Protein AF-A0A3C0QIG9-F1 (afdb_monomer_lite)

pLDDT: mean 90.9, std 7.3, range [52.53, 97.94]

Sequence (102 aa):
MEDALEIGEVAVPIVEAKEQDITSPLNKLVRKATYYDLSVDELNRKKEKEGLKKFGELAKKHKLAMKLIDVHVMFDKSKMIFFFTAEKRVDFRGMVKELATY

Structure (mmCIF, N/CA/C/O backbone):
data_AF-A0A3C0QIG9-F1
#
_entry.id   AF-A0A3C0QIG9-F1
#
loop_
_atom_site.group_PDB
_atom_site.id
_atom_site.type_symbol
_atom_site.label_atom_id
_atom_site.label_alt_id
_atom_site.label_comp_id
_atom_site.label_asym_id
_atom_site.label_entity_id
_atom_site.label_seq_id
_atom_site.pdbx_PDB_ins_code
_atom_site.Cartn_x
_atom_site.Cartn_y
_atom_site.Cartn_z
_atom_site.occupancy
_atom_site.B_iso_or_equiv
_atom_site.auth_seq_id
_atom_site.auth_comp_id
_atom_site.auth_asym_id
_atom_site.auth_atom_id
_atom_site.pdbx_PDB_model_num
ATOM 1 N N . MET A 1 1 ? -4.070 11.102 -12.526 1.00 52.53 1 MET A N 1
ATOM 2 C CA . MET A 1 1 ? -3.045 10.794 -11.500 1.00 52.53 1 MET A CA 1
ATOM 3 C C . MET A 1 1 ? -1.754 10.572 -12.267 1.00 52.53 1 MET A C 1
ATOM 5 O O . MET A 1 1 ? -1.436 9.436 -12.560 1.00 52.53 1 MET A O 1
ATOM 9 N N . GLU A 1 2 ? -1.113 11.638 -12.742 1.00 55.81 2 GLU A N 1
ATOM 10 C CA . GLU A 1 2 ? -0.209 11.530 -13.904 1.00 55.81 2 GLU A CA 1
ATOM 11 C C . GLU A 1 2 ? 1.266 11.227 -13.591 1.00 55.81 2 GLU A C 1
ATOM 13 O O . GLU A 1 2 ? 2.001 10.962 -14.529 1.00 55.81 2 GLU A O 1
ATOM 18 N N . ASP A 1 3 ? 1.693 11.137 -12.322 1.00 68.12 3 ASP A N 1
ATOM 19 C CA . ASP A 1 3 ? 3.137 11.055 -12.003 1.00 68.12 3 ASP A CA 1
ATOM 20 C C . ASP A 1 3 ? 3.548 9.995 -10.961 1.00 68.12 3 ASP A C 1
ATOM 22 O O . ASP A 1 3 ? 4.650 10.071 -10.426 1.00 68.12 3 ASP A O 1
ATOM 26 N N . ALA A 1 4 ? 2.695 9.024 -10.619 1.00 76.94 4 ALA A N 1
ATOM 27 C CA . ALA A 1 4 ? 3.099 7.956 -9.695 1.00 76.94 4 ALA A CA 1
ATOM 28 C C . ALA A 1 4 ? 3.582 6.729 -10.472 1.00 76.94 4 ALA A C 1
ATOM 30 O O . ALA A 1 4 ? 2.885 6.243 -11.367 1.00 76.94 4 ALA A O 1
ATOM 31 N N . LEU A 1 5 ? 4.774 6.235 -10.132 1.00 90.25 5 LEU A N 1
ATOM 32 C CA . LEU A 1 5 ? 5.286 5.006 -10.727 1.00 90.25 5 LEU A CA 1
ATOM 33 C C . LEU A 1 5 ? 4.544 3.808 -10.130 1.00 90.25 5 LEU A C 1
ATOM 35 O O . LEU A 1 5 ? 4.308 3.755 -8.923 1.00 90.25 5 LEU A O 1
ATOM 39 N N . GLU A 1 6 ? 4.220 2.838 -10.979 1.00 91.94 6 GLU A N 1
ATOM 40 C CA . GLU A 1 6 ? 3.544 1.603 -10.593 1.00 91.94 6 GLU A CA 1
ATOM 41 C C . GLU A 1 6 ? 4.215 0.388 -11.224 1.00 91.94 6 GLU A C 1
ATOM 43 O O . GLU A 1 6 ? 4.883 0.483 -12.260 1.00 91.94 6 GLU A O 1
ATOM 48 N N . ILE A 1 7 ? 4.009 -0.764 -10.593 1.00 94.19 7 ILE A N 1
ATOM 49 C CA . ILE A 1 7 ? 4.410 -2.066 -11.113 1.00 94.19 7 ILE A CA 1
ATOM 50 C C . ILE A 1 7 ? 3.163 -2.893 -11.412 1.00 94.19 7 ILE A C 1
ATOM 52 O O . ILE A 1 7 ? 2.159 -2.817 -10.711 1.00 94.19 7 ILE A O 1
ATOM 56 N N . GLY A 1 8 ? 3.220 -3.676 -12.483 1.00 92.69 8 GLY A N 1
ATOM 57 C CA . GLY A 1 8 ? 2.112 -4.517 -12.905 1.00 92.69 8 GLY A CA 1
ATOM 58 C C . GLY A 1 8 ? 2.601 -5.815 -13.519 1.00 92.69 8 GLY A C 1
ATOM 59 O O . GLY A 1 8 ? 3.773 -5.960 -13.880 1.00 92.69 8 GLY A O 1
ATOM 60 N N . GLU A 1 9 ? 1.674 -6.751 -13.651 1.00 93.12 9 GLU A N 1
ATOM 61 C CA . GLU A 1 9 ? 1.889 -8.021 -14.327 1.00 93.12 9 GLU A CA 1
ATOM 62 C C . GLU A 1 9 ? 1.162 -8.057 -15.672 1.00 93.12 9 GLU A C 1
ATOM 64 O O . GLU A 1 9 ? 0.144 -7.395 -15.884 1.00 93.12 9 GLU A O 1
ATOM 69 N N . VAL A 1 10 ? 1.698 -8.840 -16.605 1.00 93.50 10 VAL A N 1
ATOM 70 C CA . VAL A 1 10 ? 1.039 -9.086 -17.887 1.00 93.50 10 VAL A CA 1
ATOM 71 C C . VAL A 1 10 ? -0.077 -10.100 -17.652 1.00 93.50 10 VAL A C 1
ATOM 73 O O . VAL A 1 10 ? 0.189 -11.289 -17.507 1.00 93.50 10 VAL A O 1
ATOM 76 N N . ALA A 1 11 ? -1.319 -9.618 -17.606 1.00 92.88 11 ALA A N 1
ATOM 77 C CA . ALA A 1 11 ? -2.488 -10.456 -17.340 1.00 92.88 11 ALA A CA 1
ATOM 78 C C . ALA A 1 11 ? -2.973 -11.246 -18.569 1.00 92.88 11 ALA A C 1
ATOM 80 O O . ALA A 1 11 ? -3.593 -12.297 -18.424 1.00 92.88 11 ALA A O 1
ATOM 81 N N . VAL A 1 12 ? -2.703 -10.750 -19.782 1.00 91.12 12 VAL A N 1
ATOM 82 C CA . VAL A 1 12 ? -3.135 -11.371 -21.044 1.00 91.12 12 VAL A CA 1
ATOM 83 C C . VAL A 1 12 ? -2.020 -11.332 -22.094 1.00 91.12 12 VAL A C 1
ATOM 85 O O . VAL A 1 12 ? -1.178 -10.431 -22.050 1.00 91.12 12 VAL A O 1
ATOM 88 N N . PRO A 1 13 ? -1.995 -12.280 -23.052 1.00 92.00 13 PRO A N 1
ATOM 89 C CA . PRO A 1 13 ? -1.121 -12.194 -24.218 1.00 92.00 13 PRO A CA 1
ATOM 90 C C . PRO A 1 13 ? -1.366 -10.917 -25.027 1.00 92.00 13 PRO A C 1
ATOM 92 O O . PRO A 1 13 ? -2.389 -10.252 -24.877 1.00 92.00 13 PRO A O 1
ATOM 95 N N . ILE A 1 14 ? -0.435 -10.599 -25.927 1.00 90.56 14 ILE A N 1
ATOM 96 C CA . ILE A 1 14 ? -0.602 -9.477 -26.853 1.00 90.56 14 ILE A CA 1
ATOM 97 C C . ILE A 1 14 ? -1.855 -9.724 -27.697 1.00 90.56 14 ILE A C 1
ATOM 99 O O . ILE A 1 14 ? -1.961 -10.745 -28.376 1.00 90.56 14 ILE A O 1
ATOM 103 N N . VAL A 1 15 ? -2.782 -8.772 -27.645 1.00 90.31 15 VAL A N 1
ATOM 104 C CA . VAL A 1 15 ? -4.005 -8.757 -28.443 1.00 90.31 15 VAL A CA 1
ATOM 105 C C . VAL A 1 15 ? -4.023 -7.509 -29.308 1.00 90.31 15 VAL A C 1
ATOM 107 O O . VAL A 1 15 ? -3.581 -6.438 -28.890 1.00 90.31 15 VAL A O 1
ATOM 110 N N . GLU A 1 16 ? -4.529 -7.654 -30.525 1.00 90.69 16 GLU A N 1
ATOM 111 C CA . GLU A 1 16 ? -4.804 -6.514 -31.387 1.00 90.69 16 GLU A CA 1
ATOM 112 C C . GLU A 1 16 ? -6.069 -5.811 -30.882 1.00 90.69 16 GLU A C 1
ATOM 114 O O . GLU A 1 16 ? -7.092 -6.455 -30.643 1.00 90.69 16 GLU A O 1
ATOM 119 N N . ALA A 1 17 ? -5.989 -4.498 -30.685 1.00 86.94 17 ALA A N 1
ATOM 120 C CA . ALA A 1 17 ? -7.091 -3.680 -30.194 1.00 86.94 17 ALA A CA 1
ATOM 121 C C . ALA A 1 17 ? -7.366 -2.550 -31.185 1.00 86.94 17 ALA A C 1
ATOM 123 O O . ALA A 1 17 ? -6.432 -1.926 -31.695 1.00 86.94 17 ALA A O 1
ATOM 124 N N . LYS A 1 18 ? -8.645 -2.272 -31.455 1.00 90.94 18 LYS A N 1
ATOM 125 C CA . LYS A 1 18 ? -9.022 -1.104 -32.253 1.00 90.94 18 LYS A CA 1
ATOM 126 C C . LYS A 1 18 ? -9.004 0.123 -31.356 1.00 90.94 18 LYS A C 1
ATOM 128 O O . LYS A 1 18 ? -9.421 0.059 -30.205 1.00 90.94 18 LYS A O 1
ATOM 133 N N . GLU A 1 19 ? -8.587 1.259 -31.899 1.00 85.56 19 GLU A N 1
ATOM 134 C CA . GLU A 1 19 ? -8.487 2.510 -31.139 1.00 85.56 19 GLU A CA 1
ATOM 135 C C . GLU A 1 19 ? -9.825 2.927 -30.504 1.00 85.56 19 GLU A C 1
ATOM 137 O O . GLU A 1 19 ? -9.859 3.369 -29.362 1.00 85.56 19 GLU A O 1
ATOM 142 N N . GLN A 1 20 ? -10.941 2.672 -31.194 1.00 89.81 20 GLN A N 1
ATOM 143 C CA . GLN A 1 20 ? -12.304 2.902 -30.692 1.00 89.81 20 GLN A CA 1
ATOM 144 C C . GLN A 1 20 ? -12.665 2.093 -29.431 1.00 89.81 20 GLN A C 1
ATOM 146 O O . GLN A 1 20 ? -13.581 2.478 -28.708 1.00 89.81 20 GLN A O 1
ATOM 151 N N . ASP A 1 21 ? -11.968 0.984 -29.171 1.00 87.62 21 ASP A N 1
ATOM 152 C CA . ASP A 1 21 ? -12.200 0.130 -28.003 1.00 87.62 21 ASP A CA 1
ATOM 153 C C . ASP A 1 21 ? -11.386 0.617 -26.781 1.00 87.62 21 ASP A C 1
ATOM 155 O O . ASP A 1 21 ? -11.581 0.139 -25.663 1.00 87.62 21 ASP A O 1
ATOM 159 N N . ILE A 1 22 ? -10.483 1.592 -26.966 1.00 86.25 22 ILE A N 1
ATOM 160 C CA . ILE A 1 22 ? -9.665 2.190 -25.905 1.00 86.25 22 ILE A CA 1
ATOM 161 C C . ILE A 1 22 ? -10.453 3.337 -25.262 1.00 86.25 22 ILE A C 1
ATOM 163 O O . ILE A 1 22 ? -10.398 4.489 -25.685 1.00 86.25 22 ILE A O 1
ATOM 167 N N . THR A 1 23 ? -11.206 3.024 -24.207 1.00 85.50 23 THR A N 1
ATOM 168 C CA . THR A 1 23 ? -12.104 3.988 -23.541 1.00 85.50 23 THR A CA 1
ATOM 169 C C . THR A 1 23 ? -11.407 4.931 -22.557 1.00 85.50 23 THR A C 1
ATOM 171 O O . THR A 1 23 ? -12.029 5.873 -22.070 1.00 85.50 23 THR A O 1
ATOM 174 N N . SER A 1 24 ? -10.139 4.672 -22.230 1.00 84.38 24 SER A N 1
ATOM 175 C CA . SER A 1 24 ? -9.363 5.423 -21.239 1.00 84.38 24 SER A CA 1
ATOM 176 C C . SER A 1 24 ? -7.923 5.620 -21.718 1.00 84.38 24 SER A C 1
ATOM 178 O O . SER A 1 24 ? -7.380 4.712 -22.352 1.00 84.38 24 SER A O 1
ATOM 180 N N . PRO A 1 25 ? -7.269 6.749 -21.380 1.00 84.81 25 PRO A N 1
ATOM 181 C CA . PRO A 1 25 ? -5.856 6.948 -21.678 1.00 84.81 25 PRO A CA 1
ATOM 182 C C . PRO A 1 25 ? -5.000 5.801 -21.138 1.00 84.81 25 PRO A C 1
ATOM 184 O O . PRO A 1 25 ? -5.158 5.377 -19.991 1.00 84.81 25 PRO A O 1
ATOM 187 N N . LEU A 1 26 ? -4.087 5.305 -21.972 1.00 85.31 26 LEU A N 1
ATOM 188 C CA . LEU A 1 26 ? -3.154 4.260 -21.576 1.00 85.31 26 LEU A CA 1
ATOM 189 C C . LEU A 1 26 ? -2.012 4.852 -20.752 1.00 85.31 26 LEU A C 1
ATOM 191 O O . LEU A 1 26 ? -1.432 5.880 -21.108 1.00 85.31 26 LEU A O 1
ATOM 195 N N . ASN A 1 27 ? -1.644 4.157 -19.679 1.00 85.88 27 ASN A N 1
ATOM 196 C CA . ASN A 1 27 ? -0.451 4.497 -18.916 1.00 85.88 27 ASN A CA 1
ATOM 197 C C . ASN A 1 27 ? 0.806 4.229 -19.750 1.00 85.88 27 ASN A C 1
ATOM 199 O O . ASN A 1 27 ? 0.898 3.238 -20.479 1.00 85.88 27 ASN A O 1
ATOM 203 N N . LYS A 1 28 ? 1.813 5.091 -19.602 1.00 89.38 28 LYS A N 1
ATOM 204 C CA . LYS A 1 28 ? 3.110 4.894 -20.247 1.00 89.38 28 LYS A CA 1
ATOM 205 C C . LYS A 1 28 ? 3.824 3.687 -19.635 1.00 89.38 28 LYS A C 1
ATOM 207 O O . LYS A 1 28 ? 4.125 3.676 -18.443 1.00 89.38 28 LYS A O 1
ATOM 212 N N . LEU A 1 29 ? 4.170 2.706 -20.466 1.00 91.44 29 LEU A N 1
ATOM 213 C CA . LEU A 1 29 ? 5.044 1.610 -20.057 1.00 91.44 29 LEU A CA 1
ATOM 214 C C . LEU A 1 29 ? 6.492 2.111 -19.971 1.00 91.44 29 LEU A C 1
ATOM 216 O O . LEU A 1 29 ? 7.032 2.630 -20.947 1.00 91.44 29 LEU A O 1
ATOM 220 N N . VAL A 1 30 ? 7.123 1.956 -18.806 1.00 93.12 30 VAL A N 1
ATOM 221 C CA . VAL A 1 30 ? 8.500 2.430 -18.585 1.00 93.12 30 VAL A CA 1
ATOM 222 C C . VAL A 1 30 ? 9.520 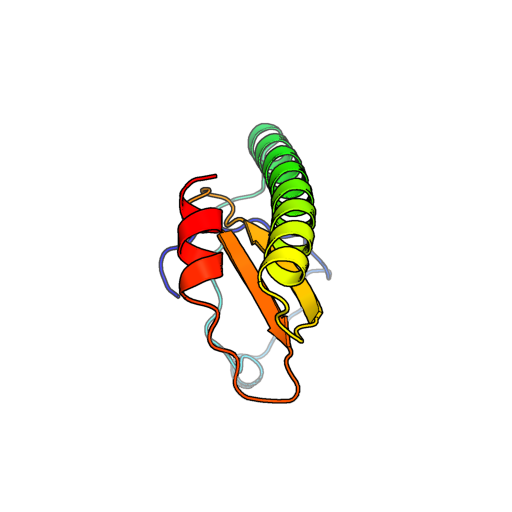1.398 -19.066 1.00 93.12 30 VAL A C 1
ATOM 224 O O . VAL A 1 30 ? 10.351 1.698 -19.918 1.00 93.12 30 VAL A O 1
ATOM 227 N N . ARG A 1 31 ? 9.474 0.181 -18.511 1.00 95.38 31 ARG A N 1
ATOM 228 C CA . ARG A 1 31 ? 10.341 -0.955 -18.865 1.00 95.38 31 ARG A CA 1
ATOM 229 C C . ARG A 1 31 ? 9.836 -2.236 -18.202 1.00 95.38 31 ARG A C 1
ATOM 231 O O . ARG A 1 31 ? 8.997 -2.185 -17.307 1.00 95.38 31 ARG A O 1
ATOM 238 N N . LYS A 1 32 ? 10.403 -3.383 -18.583 1.00 96.50 32 LYS A N 1
ATOM 239 C CA . LYS A 1 32 ? 10.215 -4.640 -17.844 1.00 96.50 32 LYS A CA 1
ATOM 240 C C . LYS A 1 32 ? 10.782 -4.508 -16.423 1.00 96.50 32 LYS A C 1
ATOM 242 O O . LYS A 1 32 ? 11.855 -3.924 -16.235 1.00 96.50 32 LYS A O 1
ATOM 247 N N . ALA A 1 33 ? 10.066 -5.063 -15.446 1.00 96.94 33 ALA A N 1
ATOM 248 C CA . ALA A 1 33 ? 10.535 -5.150 -14.069 1.00 96.94 33 ALA A CA 1
ATOM 249 C C . ALA A 1 33 ? 11.821 -5.992 -13.981 1.00 96.94 33 ALA A C 1
ATOM 251 O O . ALA A 1 33 ? 11.946 -7.050 -14.601 1.00 96.94 33 ALA A O 1
ATOM 252 N N . THR A 1 34 ? 12.782 -5.496 -13.213 1.00 97.94 34 THR A N 1
ATOM 253 C CA . THR A 1 34 ? 14.026 -6.175 -12.844 1.00 97.94 34 THR A CA 1
ATOM 254 C C . THR A 1 34 ? 13.851 -6.885 -11.504 1.00 97.94 34 THR A C 1
ATOM 256 O O . THR A 1 34 ? 12.899 -6.624 -10.772 1.00 97.94 34 THR A O 1
ATOM 259 N 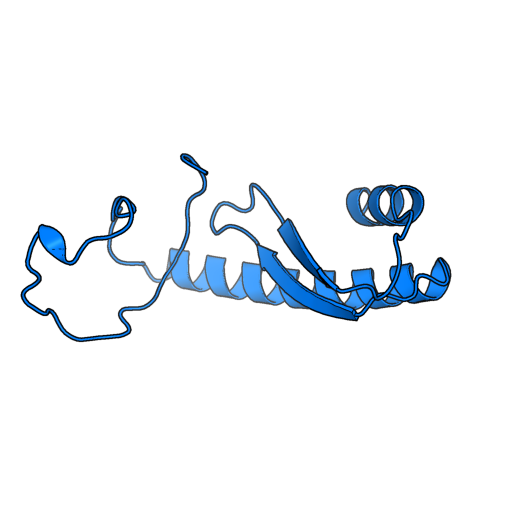N . TYR A 1 35 ? 14.811 -7.734 -11.129 1.00 97.94 35 TYR A N 1
ATOM 260 C CA . TYR A 1 35 ? 14.832 -8.350 -9.795 1.00 97.94 35 TYR A CA 1
ATOM 261 C C . TYR A 1 35 ? 14.826 -7.324 -8.657 1.00 97.94 35 TYR A C 1
ATOM 263 O O . TYR A 1 35 ? 14.215 -7.566 -7.619 1.00 97.94 35 TYR A O 1
ATOM 271 N N . TYR A 1 36 ? 15.459 -6.166 -8.865 1.00 96.94 36 TYR A N 1
ATOM 272 C CA . TYR A 1 36 ? 15.410 -5.078 -7.897 1.00 96.94 36 TYR A CA 1
ATOM 273 C C . TYR A 1 36 ? 13.979 -4.561 -7.720 1.00 96.94 36 TYR A C 1
ATOM 275 O O . TYR A 1 36 ? 13.499 -4.472 -6.594 1.00 96.94 36 TYR A O 1
ATOM 283 N N . ASP A 1 37 ? 13.261 -4.307 -8.815 1.00 96.88 37 ASP A N 1
ATOM 284 C CA . ASP A 1 37 ? 11.878 -3.819 -8.742 1.00 96.88 37 ASP A CA 1
ATOM 285 C C . ASP A 1 37 ? 10.952 -4.827 -8.059 1.00 96.88 37 ASP A C 1
ATOM 287 O O .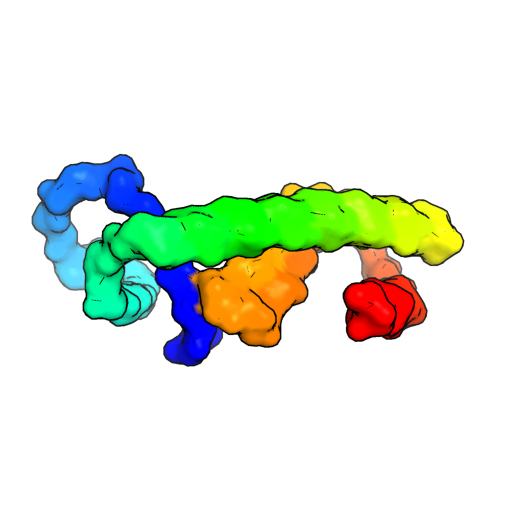 ASP A 1 37 ? 10.136 -4.446 -7.229 1.00 96.88 37 ASP A O 1
ATOM 291 N N . LEU A 1 38 ? 11.124 -6.122 -8.337 1.00 96.69 38 LEU A N 1
ATOM 292 C CA . LEU A 1 38 ? 10.352 -7.172 -7.668 1.00 96.69 38 LEU A CA 1
ATOM 293 C C . LEU A 1 38 ? 10.612 -7.199 -6.154 1.00 96.69 38 LEU A C 1
ATOM 295 O O . LEU A 1 38 ? 9.681 -7.368 -5.372 1.00 96.69 38 LEU A O 1
ATOM 299 N N . SER A 1 39 ? 11.859 -6.978 -5.724 1.00 97.38 39 SER A N 1
ATOM 300 C CA . SER A 1 39 ? 12.168 -6.868 -4.293 1.00 97.38 39 SER A CA 1
ATOM 301 C C . SER A 1 39 ? 11.576 -5.605 -3.654 1.00 97.38 39 SER A C 1
ATOM 303 O O . SER A 1 39 ? 11.144 -5.643 -2.502 1.00 97.38 39 SER A O 1
ATOM 305 N N . VAL A 1 40 ? 11.500 -4.494 -4.398 1.00 96.56 40 VAL A N 1
ATOM 306 C CA . VAL A 1 40 ? 10.806 -3.276 -3.954 1.00 96.56 40 VAL A CA 1
ATOM 307 C C . VAL A 1 40 ? 9.306 -3.535 -3.804 1.00 96.56 40 VAL A C 1
ATOM 309 O O . VAL A 1 40 ? 8.751 -3.175 -2.767 1.00 96.56 40 VAL A O 1
ATOM 312 N N . ASP A 1 41 ? 8.673 -4.203 -4.773 1.00 96.19 41 ASP A N 1
ATOM 313 C CA . ASP A 1 41 ? 7.256 -4.590 -4.709 1.00 96.19 41 ASP A CA 1
ATOM 314 C C . ASP A 1 41 ? 6.968 -5.476 -3.488 1.00 96.19 41 ASP A C 1
ATOM 316 O O . ASP A 1 41 ? 6.038 -5.220 -2.727 1.00 96.19 41 ASP A O 1
ATOM 320 N N . GLU A 1 42 ? 7.823 -6.465 -3.211 1.00 96.69 42 GLU A N 1
ATOM 321 C CA . GLU A 1 42 ? 7.667 -7.324 -2.033 1.00 96.69 42 GLU A CA 1
ATOM 322 C C . GLU A 1 42 ? 7.727 -6.524 -0.717 1.00 96.69 42 GLU A C 1
ATOM 324 O O . GLU A 1 42 ? 6.944 -6.764 0.210 1.00 96.69 42 GLU A O 1
ATOM 329 N N . LEU A 1 43 ? 8.641 -5.553 -0.623 1.00 96.75 43 LEU A N 1
ATOM 330 C CA . LEU A 1 43 ? 8.734 -4.659 0.534 1.00 96.75 43 LEU A CA 1
ATOM 331 C C . LEU A 1 43 ? 7.509 -3.745 0.652 1.00 96.75 43 LEU A C 1
ATOM 333 O O . LEU A 1 43 ? 7.029 -3.523 1.766 1.00 96.75 43 LEU A O 1
ATOM 337 N N . ASN A 1 44 ? 6.981 -3.249 -0.467 1.00 96.75 44 ASN A N 1
ATOM 338 C CA . ASN A 1 44 ? 5.759 -2.446 -0.487 1.00 96.75 44 ASN A CA 1
ATOM 339 C C . ASN A 1 44 ? 4.564 -3.266 0.009 1.00 96.75 44 ASN A C 1
ATOM 341 O O . ASN A 1 44 ? 3.893 -2.832 0.942 1.00 96.75 44 ASN A O 1
ATOM 345 N N . ARG A 1 45 ? 4.399 -4.507 -0.464 1.00 96.00 45 ARG A N 1
ATOM 346 C CA . ARG A 1 45 ? 3.359 -5.434 0.016 1.00 96.00 45 ARG A CA 1
ATOM 347 C C . ARG A 1 45 ? 3.470 -5.766 1.501 1.00 96.00 45 ARG A C 1
ATOM 349 O O . ARG A 1 45 ? 2.462 -5.968 2.181 1.00 96.00 45 ARG A O 1
ATOM 356 N N . LYS A 1 46 ? 4.689 -5.845 2.045 1.00 96.69 46 LYS A N 1
ATOM 357 C CA . LYS A 1 46 ? 4.891 -5.980 3.501 1.00 96.69 46 LYS A CA 1
ATOM 358 C C . LYS A 1 46 ? 4.397 -4.731 4.230 1.00 96.69 46 LYS A C 1
ATOM 360 O O . LYS A 1 46 ? 3.644 -4.856 5.194 1.00 96.69 46 LYS A O 1
ATOM 365 N N . LYS A 1 47 ? 4.742 -3.546 3.724 1.00 94.88 47 LYS A N 1
ATOM 366 C CA . LYS A 1 47 ? 4.298 -2.268 4.287 1.00 94.88 47 LYS A CA 1
ATOM 367 C C . LYS A 1 47 ? 2.779 -2.086 4.200 1.00 94.88 47 LYS A C 1
ATOM 369 O O . LYS A 1 47 ? 2.175 -1.606 5.151 1.00 94.88 47 LYS A O 1
ATOM 374 N N . GLU A 1 48 ? 2.137 -2.526 3.122 1.00 96.06 48 GLU A N 1
ATOM 375 C CA . GLU A 1 48 ? 0.672 -2.546 2.982 1.00 96.06 48 GLU A CA 1
ATOM 376 C C . GLU A 1 48 ? 0.005 -3.375 4.081 1.00 96.06 48 GLU A C 1
ATOM 378 O O . GLU A 1 48 ? -0.938 -2.909 4.721 1.00 96.06 48 GLU A O 1
ATOM 383 N N . LYS A 1 49 ? 0.538 -4.568 4.378 1.00 95.75 49 LYS A N 1
ATOM 384 C CA . LYS A 1 49 ? 0.042 -5.424 5.472 1.00 95.75 49 LYS A CA 1
ATOM 385 C C . LYS A 1 49 ? 0.198 -4.765 6.843 1.00 95.75 49 LYS A C 1
ATOM 387 O O . LYS A 1 49 ? -0.694 -4.880 7.687 1.00 95.75 49 LYS A O 1
ATOM 392 N N . GLU A 1 50 ? 1.309 -4.072 7.072 1.00 94.38 50 GLU A N 1
ATOM 393 C CA . GLU A 1 50 ? 1.525 -3.292 8.296 1.00 94.38 50 GLU A CA 1
ATOM 394 C C . GLU A 1 50 ? 0.529 -2.131 8.399 1.00 94.38 50 GLU A C 1
ATOM 396 O O . GLU A 1 50 ? -0.122 -1.963 9.434 1.00 94.38 50 GLU A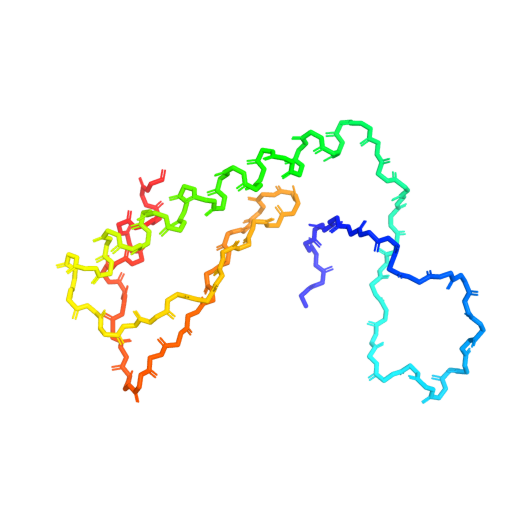 O 1
ATOM 401 N N . GLY A 1 51 ? 0.333 -1.393 7.302 1.00 93.62 51 GLY A N 1
ATOM 402 C CA . GLY A 1 51 ? -0.658 -0.325 7.196 1.00 93.62 51 GLY A CA 1
ATOM 403 C C . GLY A 1 51 ? -2.077 -0.824 7.459 1.00 93.62 51 GLY A C 1
ATOM 404 O O . GLY A 1 51 ? -2.816 -0.195 8.214 1.00 93.62 51 GLY A O 1
ATOM 405 N N . LEU A 1 52 ? -2.438 -1.992 6.923 1.00 93.56 52 LEU A N 1
ATOM 406 C CA . LEU A 1 52 ? -3.726 -2.645 7.158 1.00 93.56 52 LEU A CA 1
ATOM 407 C C . LEU A 1 52 ? -3.947 -2.922 8.647 1.00 93.56 52 LEU A C 1
ATOM 409 O O . LEU A 1 52 ? -4.994 -2.575 9.204 1.00 93.56 52 LEU A O 1
ATOM 413 N N . LYS A 1 53 ? -2.946 -3.508 9.315 1.00 93.69 53 LYS A N 1
ATOM 414 C CA . LYS A 1 53 ? -3.008 -3.779 10.756 1.00 93.69 53 LYS A CA 1
ATOM 415 C C . LYS A 1 53 ? -3.163 -2.479 11.547 1.00 93.69 53 LYS A C 1
ATOM 417 O O . LYS A 1 53 ? -4.063 -2.376 12.384 1.00 93.69 53 LYS A O 1
ATOM 422 N N . LYS A 1 54 ? -2.338 -1.473 11.242 1.00 93.56 54 LYS A N 1
ATOM 423 C CA . LYS A 1 54 ? -2.345 -0.182 11.935 1.00 93.56 54 LYS A CA 1
ATOM 424 C C . LYS A 1 54 ? -3.667 0.562 11.756 1.00 93.56 54 LYS A C 1
ATOM 426 O O . LYS A 1 54 ? -4.218 1.079 12.728 1.00 93.56 54 LYS A O 1
ATOM 431 N N . PHE A 1 55 ? -4.210 0.570 10.541 1.00 93.62 55 PHE A N 1
ATOM 432 C CA . PHE A 1 55 ? -5.519 1.143 10.245 1.00 93.62 55 PHE A CA 1
ATOM 433 C C . PHE A 1 55 ? -6.614 0.472 11.077 1.00 93.62 55 PHE A C 1
ATOM 435 O O . PHE A 1 55 ? -7.422 1.161 11.694 1.00 93.62 55 PHE A O 1
ATOM 442 N N . GLY A 1 56 ? -6.620 -0.863 11.150 1.00 92.25 56 GLY A N 1
ATOM 443 C CA . GLY A 1 56 ? -7.600 -1.610 11.940 1.00 92.25 56 GLY A CA 1
ATOM 444 C C . GLY A 1 56 ? -7.536 -1.300 13.440 1.00 92.25 56 GLY A C 1
ATOM 445 O O . GLY A 1 56 ? -8.576 -1.165 14.089 1.00 92.25 56 GLY A O 1
ATOM 446 N N . GLU A 1 57 ? -6.332 -1.152 13.996 1.00 93.62 57 GLU A N 1
ATOM 447 C CA . GLU A 1 57 ? -6.126 -0.744 15.392 1.00 93.62 57 GLU A CA 1
ATOM 448 C C . GLU A 1 57 ? -6.664 0.668 15.655 1.00 93.62 57 GLU A C 1
ATOM 450 O O . GLU A 1 57 ? -7.420 0.882 16.608 1.00 93.62 57 GLU A O 1
ATOM 455 N N . LEU A 1 58 ? -6.324 1.625 14.788 1.00 93.62 58 LEU A N 1
ATOM 456 C CA . LEU A 1 58 ? -6.752 3.013 14.931 1.00 93.62 58 LEU A CA 1
ATOM 457 C C . LEU A 1 58 ? -8.265 3.170 14.709 1.00 93.62 58 LEU A C 1
ATOM 459 O O . LEU A 1 58 ? -8.931 3.825 15.509 1.00 93.62 58 LEU A O 1
ATOM 463 N N . ALA A 1 59 ? -8.846 2.511 13.706 1.00 92.81 59 ALA A N 1
ATOM 464 C CA . ALA A 1 59 ? -10.288 2.545 13.462 1.00 92.81 59 ALA A CA 1
ATOM 465 C C . ALA A 1 59 ? -11.081 2.048 14.684 1.00 92.81 59 ALA A C 1
ATOM 467 O O . ALA A 1 59 ? -12.063 2.679 15.087 1.00 92.81 59 ALA A O 1
ATOM 468 N N . LYS A 1 60 ? -10.609 0.975 15.340 1.00 92.69 60 LYS A N 1
ATOM 469 C CA . LYS A 1 60 ? -11.183 0.475 16.601 1.00 92.69 60 LYS A CA 1
ATOM 470 C C . LYS A 1 60 ? -11.010 1.471 17.746 1.00 92.69 60 LYS A C 1
ATOM 472 O O . LYS A 1 60 ? -11.984 1.766 18.438 1.00 92.69 60 LYS A O 1
ATOM 477 N N . LYS A 1 61 ? -9.803 2.019 17.928 1.00 94.25 61 LYS A N 1
ATOM 478 C CA . LYS A 1 61 ? -9.495 3.020 18.967 1.00 94.25 61 LYS A CA 1
ATOM 479 C C . LYS A 1 61 ? -10.408 4.246 18.863 1.00 94.25 61 LYS A C 1
ATOM 481 O O . LYS A 1 61 ? -10.946 4.701 19.869 1.00 94.25 61 LYS A O 1
ATOM 486 N N . HIS A 1 62 ? -10.617 4.745 17.647 1.00 92.00 62 HIS A N 1
ATOM 487 C CA . HIS A 1 62 ? -11.461 5.908 17.367 1.00 92.00 62 HIS A CA 1
ATOM 488 C C . HIS A 1 62 ? -12.956 5.569 17.225 1.00 92.00 62 HIS A C 1
ATOM 490 O O . HIS A 1 62 ? -13.754 6.473 16.987 1.00 92.00 62 HIS A O 1
ATOM 496 N N . LYS A 1 63 ? -13.349 4.296 17.392 1.00 92.25 63 LYS A N 1
ATOM 497 C CA . LYS A 1 63 ? -14.736 3.807 17.273 1.00 92.25 63 LYS A CA 1
ATOM 498 C C . LYS A 1 63 ? -15.393 4.189 15.940 1.00 92.25 63 LYS A C 1
ATOM 500 O O . LYS A 1 63 ? -16.570 4.543 15.891 1.00 92.25 63 LYS A O 1
ATOM 505 N N . LEU A 1 64 ? -14.624 4.131 14.855 1.00 92.81 64 LEU A N 1
ATOM 506 C CA . LEU A 1 64 ? -15.099 4.483 13.522 1.00 92.81 64 LEU A CA 1
ATOM 507 C C . LEU A 1 64 ? -15.739 3.261 12.859 1.00 92.81 64 LEU A C 1
ATOM 509 O O . LEU A 1 64 ? -15.087 2.238 12.654 1.00 92.81 64 LEU A O 1
ATOM 513 N N . ALA A 1 65 ? -17.019 3.375 12.500 1.00 90.00 65 ALA A N 1
ATOM 514 C CA . ALA A 1 65 ? -17.756 2.341 11.778 1.00 90.00 65 ALA A CA 1
ATOM 515 C C . ALA A 1 65 ? -17.377 2.352 10.287 1.00 90.00 65 ALA A C 1
ATOM 517 O O . ALA A 1 65 ? -18.087 2.902 9.445 1.00 90.00 65 ALA A O 1
ATOM 518 N N . MET A 1 66 ? -16.218 1.778 9.976 1.00 91.94 66 MET A N 1
ATOM 519 C CA . MET A 1 66 ? -15.687 1.663 8.621 1.00 91.94 66 MET A CA 1
ATOM 520 C C . MET A 1 66 ? -15.076 0.284 8.387 1.00 91.94 66 MET A C 1
ATOM 522 O O . MET A 1 66 ? -14.522 -0.335 9.295 1.00 91.94 66 MET A O 1
ATOM 526 N N . LYS A 1 67 ? -15.166 -0.184 7.145 1.00 90.56 67 LYS A N 1
ATOM 527 C CA . LYS A 1 67 ? -14.563 -1.430 6.678 1.00 90.56 67 LYS A CA 1
ATOM 528 C C . LYS A 1 67 ? -13.474 -1.092 5.674 1.00 90.56 67 LYS A C 1
ATOM 530 O O . LYS A 1 67 ? -13.768 -0.534 4.619 1.00 90.56 67 LYS A O 1
ATOM 535 N N . LEU A 1 68 ? -12.236 -1.431 6.010 1.00 92.44 68 LEU A N 1
ATOM 536 C CA . LEU A 1 68 ? -11.119 -1.351 5.078 1.00 92.44 68 LEU A CA 1
ATOM 537 C C . LEU A 1 68 ? -11.305 -2.406 3.978 1.00 92.44 68 LEU A C 1
ATOM 539 O O . LEU A 1 68 ? -11.636 -3.556 4.270 1.00 92.44 68 LEU A O 1
ATOM 543 N N . ILE A 1 69 ? -11.132 -1.983 2.733 1.00 94.44 69 ILE A N 1
ATOM 544 C CA . ILE A 1 69 ? -11.151 -2.828 1.540 1.00 94.44 69 ILE A CA 1
ATOM 545 C C . ILE A 1 69 ? -9.722 -3.223 1.198 1.00 94.44 69 ILE A C 1
ATOM 547 O O . ILE A 1 69 ? -9.453 -4.411 1.057 1.00 94.44 69 ILE A O 1
ATOM 551 N N . ASP A 1 70 ? -8.829 -2.239 1.086 1.00 94.31 70 ASP A N 1
ATOM 552 C CA . ASP A 1 70 ? -7.458 -2.476 0.646 1.00 94.31 70 ASP A CA 1
ATOM 553 C C . ASP A 1 70 ? -6.504 -1.351 1.071 1.00 94.31 70 ASP A C 1
ATOM 555 O O . ASP A 1 70 ? -6.936 -0.242 1.414 1.00 94.31 70 ASP A O 1
ATOM 559 N N . VAL A 1 71 ? -5.206 -1.643 1.039 1.00 95.38 71 VAL A N 1
ATOM 560 C CA . VAL A 1 71 ? -4.124 -0.678 1.235 1.00 95.38 71 VAL A CA 1
ATOM 561 C C . VAL A 1 71 ? -3.103 -0.880 0.132 1.00 95.38 71 VAL A C 1
ATOM 563 O O . VAL A 1 71 ? -2.579 -1.976 -0.012 1.00 95.38 71 VAL A O 1
ATOM 566 N N . HIS A 1 72 ? -2.793 0.186 -0.596 1.00 95.06 72 HIS A N 1
ATOM 567 C CA . HIS A 1 72 ? -1.858 0.142 -1.716 1.00 95.06 72 HIS A CA 1
ATOM 568 C C . HIS A 1 72 ? -0.746 1.169 -1.528 1.00 95.06 72 HIS A C 1
ATOM 570 O O . HIS A 1 72 ? -1.013 2.343 -1.251 1.00 95.06 72 HIS A O 1
ATOM 576 N N . VAL A 1 73 ? 0.502 0.743 -1.665 1.00 94.75 73 VAL A N 1
ATOM 577 C CA . VAL A 1 73 ? 1.678 1.613 -1.655 1.00 94.75 73 VAL A CA 1
ATOM 578 C C . VAL A 1 73 ? 2.146 1.770 -3.095 1.00 94.75 73 VAL A C 1
ATOM 580 O O . VAL A 1 73 ? 2.509 0.788 -3.735 1.00 94.75 73 VAL A O 1
ATOM 583 N N . MET A 1 74 ? 2.188 3.015 -3.587 1.00 93.56 74 MET A N 1
ATOM 584 C CA . MET A 1 74 ? 2.735 3.309 -4.921 1.00 93.56 74 MET A CA 1
ATOM 585 C C . MET A 1 74 ? 4.139 2.708 -5.041 1.00 93.56 74 MET A C 1
ATOM 587 O O . MET A 1 74 ? 4.896 2.714 -4.063 1.00 93.56 74 MET A O 1
ATOM 591 N N . PHE A 1 75 ? 4.530 2.246 -6.228 1.00 94.19 75 PHE A N 1
ATOM 592 C CA . PHE A 1 75 ? 5.821 1.577 -6.409 1.00 94.19 75 PHE A CA 1
ATOM 593 C C . PHE A 1 75 ? 7.015 2.433 -5.937 1.00 94.19 75 PHE A C 1
ATOM 595 O O . PHE A 1 75 ? 7.911 1.934 -5.253 1.00 94.19 75 PHE A O 1
ATOM 602 N N . ASP A 1 76 ? 6.982 3.740 -6.209 1.00 91.19 76 ASP A N 1
ATOM 603 C CA . ASP A 1 76 ? 7.983 4.726 -5.764 1.00 91.19 76 ASP A CA 1
ATOM 604 C C . ASP A 1 76 ? 7.868 5.153 -4.284 1.00 91.19 76 ASP A C 1
ATOM 606 O O . ASP A 1 76 ? 8.651 5.980 -3.813 1.00 91.19 76 ASP A O 1
ATOM 610 N N . LYS A 1 77 ? 6.910 4.592 -3.538 1.00 90.31 77 LYS A N 1
ATOM 611 C CA . LYS A 1 77 ? 6.591 4.903 -2.133 1.00 90.31 77 LYS A CA 1
ATOM 612 C C . LYS A 1 77 ? 6.148 6.348 -1.888 1.00 90.31 77 LYS A C 1
ATOM 614 O O . LYS A 1 77 ? 6.109 6.778 -0.734 1.00 90.31 77 LYS A O 1
ATOM 619 N N . SER A 1 78 ? 5.774 7.089 -2.931 1.00 90.31 78 SER A N 1
ATOM 620 C CA . SER A 1 78 ? 5.309 8.477 -2.811 1.00 90.31 78 SER A CA 1
ATOM 621 C C . SER A 1 78 ? 4.011 8.598 -2.011 1.00 90.31 78 SER A C 1
ATOM 623 O O . SER A 1 78 ? 3.785 9.608 -1.341 1.00 90.31 78 SER A O 1
ATOM 625 N N . LYS A 1 79 ? 3.141 7.580 -2.080 1.00 90.62 79 LYS A N 1
ATOM 626 C CA . LYS A 1 79 ? 1.846 7.548 -1.390 1.00 90.62 79 LYS A CA 1
ATOM 627 C C . LYS A 1 79 ? 1.519 6.148 -0.889 1.00 90.62 79 LYS A C 1
ATOM 629 O O . LYS A 1 79 ? 1.858 5.150 -1.518 1.00 90.62 79 LYS A O 1
ATOM 634 N N . MET A 1 80 ? 0.784 6.114 0.216 1.00 92.00 80 MET A N 1
ATOM 635 C CA . MET A 1 80 ? 0.072 4.942 0.712 1.00 92.00 80 MET A CA 1
ATOM 636 C C . MET A 1 80 ? -1.418 5.279 0.721 1.00 92.00 80 MET A C 1
ATOM 638 O O . MET A 1 80 ? -1.838 6.248 1.357 1.00 92.00 80 MET A O 1
ATOM 642 N N . ILE A 1 81 ? -2.202 4.524 -0.037 1.00 92.88 81 ILE A N 1
ATOM 643 C CA . ILE A 1 81 ? -3.619 4.769 -0.282 1.00 92.88 81 ILE A CA 1
ATOM 644 C C . ILE A 1 81 ? -4.426 3.723 0.476 1.00 92.88 81 ILE A C 1
ATOM 646 O O . ILE A 1 81 ? -4.175 2.530 0.354 1.00 92.88 81 ILE A O 1
ATOM 650 N N . PHE A 1 82 ? -5.410 4.179 1.248 1.00 93.88 82 PHE A N 1
ATOM 651 C CA . PHE A 1 82 ? -6.309 3.322 2.015 1.00 93.88 82 PHE A CA 1
ATOM 652 C C . PHE A 1 82 ? -7.704 3.387 1.400 1.00 93.88 82 PHE A C 1
ATOM 654 O O . PHE A 1 82 ? -8.334 4.447 1.393 1.00 93.88 82 PHE A O 1
ATOM 661 N N . PHE A 1 83 ? -8.201 2.254 0.919 1.00 94.69 83 PHE A N 1
ATOM 662 C CA . PHE A 1 83 ? -9.551 2.119 0.388 1.00 94.69 83 PHE A CA 1
ATOM 663 C C . PHE A 1 83 ? -10.460 1.577 1.480 1.00 94.69 83 PHE A C 1
ATOM 665 O O . PHE A 1 83 ? -10.208 0.507 2.027 1.00 94.69 83 PHE A O 1
ATOM 672 N N . PHE A 1 84 ? -11.532 2.290 1.812 1.00 94.00 84 PHE A N 1
ATOM 673 C CA . PHE A 1 84 ? -12.488 1.853 2.824 1.00 94.00 84 PHE A CA 1
ATOM 674 C C . PHE A 1 84 ? -13.912 2.273 2.468 1.00 94.00 84 PHE A C 1
ATOM 676 O O . PHE A 1 84 ? -14.142 3.227 1.729 1.00 94.00 84 PHE A O 1
ATOM 683 N N . THR A 1 85 ? -14.874 1.568 3.051 1.00 94.25 85 THR A N 1
ATOM 684 C CA . THR A 1 85 ? -16.305 1.892 2.993 1.00 94.25 85 THR A CA 1
ATOM 685 C C . THR A 1 85 ? -16.837 2.219 4.376 1.00 94.25 85 THR A C 1
ATOM 687 O O . THR A 1 85 ? -16.371 1.664 5.371 1.00 94.25 85 THR A O 1
ATOM 690 N N . ALA A 1 86 ? -17.851 3.076 4.436 1.00 94.31 86 ALA A N 1
ATOM 691 C CA . ALA A 1 86 ? -18.618 3.349 5.642 1.00 94.31 86 ALA A CA 1
ATOM 692 C C . ALA A 1 86 ? -20.087 3.581 5.273 1.00 94.31 86 ALA A C 1
ATOM 694 O O . ALA A 1 86 ? -20.376 4.192 4.248 1.00 94.31 86 ALA A O 1
ATOM 695 N N . GLU A 1 87 ? -21.011 3.105 6.107 1.00 89.81 87 GLU A N 1
ATOM 696 C CA . GLU A 1 87 ? -22.457 3.254 5.864 1.00 89.81 87 GLU A CA 1
ATOM 697 C C . GLU A 1 87 ? -22.939 4.700 6.034 1.00 89.81 87 GLU A C 1
ATOM 699 O O . GLU A 1 87 ? -23.903 5.132 5.407 1.00 89.81 87 GLU A O 1
ATOM 704 N N . LYS A 1 88 ? -22.274 5.457 6.909 1.00 91.94 88 LYS A N 1
ATOM 705 C CA . LYS A 1 88 ? -22.567 6.864 7.194 1.00 91.94 88 LYS A CA 1
ATOM 706 C C . LYS A 1 88 ? -21.300 7.685 7.030 1.00 91.94 88 LYS A C 1
ATOM 708 O O . LYS A 1 88 ? -20.194 7.152 7.021 1.00 91.94 88 LYS A O 1
ATOM 713 N N . ARG A 1 89 ? -21.453 9.007 6.941 1.00 92.62 89 ARG A N 1
ATOM 714 C CA . ARG A 1 89 ? -20.314 9.929 6.939 1.00 92.62 89 ARG A CA 1
ATOM 715 C C . ARG A 1 89 ? -19.498 9.752 8.224 1.00 92.62 89 ARG A C 1
ATOM 717 O O . ARG A 1 89 ? -20.043 9.869 9.319 1.00 92.62 89 ARG A O 1
ATOM 724 N N . VAL A 1 90 ? -18.197 9.519 8.074 1.00 89.00 90 VAL A N 1
ATOM 725 C CA . VAL A 1 90 ? -17.255 9.331 9.184 1.00 89.00 90 VAL A CA 1
ATOM 726 C C . VAL A 1 90 ? -16.271 10.496 9.236 1.00 89.00 90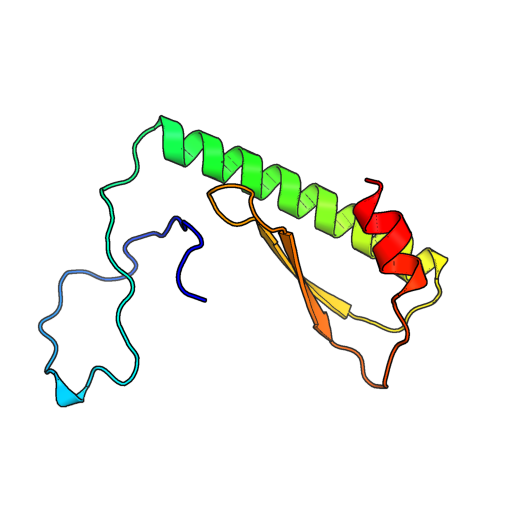 VAL A C 1
ATOM 728 O O . VAL A 1 90 ? -15.710 10.872 8.209 1.00 89.00 90 VAL A O 1
ATOM 731 N N . ASP A 1 91 ? -16.032 11.055 10.424 1.00 92.62 91 ASP A N 1
ATOM 732 C CA . ASP A 1 91 ? -14.924 11.990 10.646 1.00 92.62 91 ASP A CA 1
ATOM 733 C C . ASP A 1 91 ? -13.681 11.226 11.117 1.00 92.62 91 ASP A C 1
ATOM 735 O O . ASP A 1 91 ? -13.548 10.860 12.282 1.00 92.62 91 ASP A O 1
ATOM 739 N N . PHE A 1 92 ? -12.772 10.963 10.183 1.00 91.19 92 PHE A N 1
ATOM 740 C CA . PHE A 1 92 ? -11.559 10.174 10.406 1.00 91.19 92 PHE A CA 1
ATOM 741 C C . PHE A 1 92 ? -10.293 11.034 10.555 1.00 91.19 92 PHE A C 1
ATOM 743 O O . PHE A 1 92 ? -9.187 10.498 10.622 1.00 91.19 92 PHE A O 1
ATOM 750 N N . ARG A 1 93 ? -10.409 12.369 10.616 1.00 91.81 93 ARG A N 1
ATOM 751 C CA . ARG A 1 93 ? -9.243 13.277 10.617 1.00 91.81 93 ARG A CA 1
ATOM 752 C C . ARG A 1 93 ? -8.299 13.042 11.796 1.00 91.81 93 ARG A C 1
ATOM 754 O O . ARG A 1 93 ? -7.087 13.123 11.626 1.00 91.81 93 ARG A O 1
ATOM 761 N N . GLY A 1 94 ? -8.842 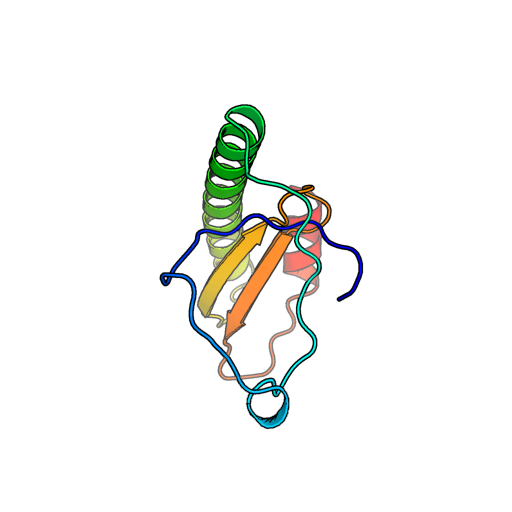12.737 12.977 1.00 90.25 94 GLY A N 1
ATOM 762 C CA . GLY A 1 94 ? -8.038 12.383 14.154 1.00 90.25 94 GLY A CA 1
ATOM 763 C C . GLY A 1 94 ? -7.230 11.101 13.936 1.00 90.25 94 GLY A C 1
ATOM 764 O O . GLY A 1 94 ? -6.033 11.083 14.196 1.00 90.25 94 GLY A O 1
ATOM 765 N N . MET A 1 95 ? -7.868 10.081 13.358 1.00 92.44 95 MET A N 1
ATOM 766 C CA . MET A 1 95 ? -7.234 8.806 13.016 1.00 92.44 95 MET A CA 1
ATOM 767 C C . MET A 1 95 ? -6.109 8.984 11.991 1.00 92.44 95 MET A C 1
ATOM 769 O O . MET A 1 95 ? -5.029 8.429 12.159 1.00 92.44 95 MET A O 1
ATOM 773 N N . VAL A 1 96 ? -6.340 9.789 10.947 1.00 89.62 96 VAL A N 1
ATOM 774 C CA . VAL A 1 96 ? -5.341 10.046 9.896 1.00 89.62 96 VAL A CA 1
ATOM 775 C C . VAL A 1 96 ? -4.103 10.747 10.444 1.00 89.62 96 VAL A C 1
ATOM 777 O O . VAL A 1 96 ? -3.003 10.430 10.009 1.00 89.62 96 VAL A O 1
ATOM 780 N N . LYS A 1 97 ? -4.247 11.651 11.421 1.00 90.62 97 LYS A N 1
ATOM 781 C CA . LYS A 1 97 ? -3.083 12.270 12.074 1.00 90.62 97 LYS A CA 1
ATOM 782 C C . LYS A 1 97 ? -2.211 11.230 12.773 1.00 90.62 97 LYS A C 1
ATOM 784 O O . LYS A 1 97 ? -1.002 11.260 12.591 1.00 90.62 97 LYS A O 1
ATOM 789 N N . GLU A 1 98 ? -2.816 10.303 13.516 1.00 89.50 98 GLU A N 1
ATOM 790 C CA . GLU A 1 98 ? -2.071 9.218 14.171 1.00 89.50 98 GLU A CA 1
ATOM 791 C C . GLU A 1 98 ? -1.453 8.240 13.159 1.00 89.50 98 GLU A C 1
ATOM 793 O O . GLU A 1 98 ? -0.350 7.738 13.373 1.00 89.50 98 GLU A O 1
ATOM 798 N N . LEU A 1 99 ? -2.142 7.989 12.043 1.00 87.38 99 LEU A N 1
ATOM 799 C CA . LEU A 1 99 ? -1.651 7.129 10.967 1.00 87.38 99 LEU A CA 1
ATOM 800 C C . LEU A 1 99 ? -0.485 7.765 10.194 1.00 87.38 99 LEU A C 1
ATOM 802 O O . LEU A 1 99 ? 0.395 7.045 9.752 1.00 87.38 99 LEU A O 1
ATOM 806 N N . ALA A 1 100 ? -0.460 9.091 10.046 1.00 85.12 100 ALA A N 1
ATOM 807 C CA . ALA A 1 100 ? 0.615 9.815 9.362 1.00 85.12 100 ALA A CA 1
ATOM 808 C C . ALA A 1 100 ? 1.881 9.993 10.220 1.00 85.12 100 ALA A C 1
ATOM 810 O O . ALA A 1 100 ? 2.939 10.318 9.693 1.00 85.12 100 ALA A O 1
ATOM 811 N N . THR A 1 101 ? 1.767 9.820 11.541 1.00 80.50 101 THR A N 1
ATOM 812 C CA . THR A 1 101 ? 2.909 9.817 12.474 1.00 80.50 101 THR A CA 1
ATOM 813 C C . THR A 1 101 ? 3.542 8.437 12.663 1.00 80.50 101 THR A C 1
ATOM 815 O O . THR A 1 101 ? 4.495 8.311 13.429 1.00 80.50 101 THR A O 1
ATOM 818 N N . TYR A 1 102 ? 2.976 7.415 12.022 1.00 64.69 102 TYR A N 1
ATOM 819 C CA . TYR A 1 102 ? 3.532 6.068 11.928 1.00 64.69 102 TYR A CA 1
ATOM 820 C C . TYR A 1 102 ? 4.491 5.981 10.737 1.00 64.69 102 TYR A C 1
ATOM 822 O O . TYR A 1 102 ? 5.589 5.414 10.924 1.00 64.69 102 TYR A O 1
#

Foldseek 3Di:
DQDFAADDDDPDPDDDDDPVVCPDDDHDDDDDDDPVLVVLVVVQVVVFVVLVVLLVVLCVVVVPQKAWDGWGQGSVNPDIDTDIDHPDDTDCVVSVVVSVVD

Secondary structure (DSSP, 8-state):
--S--------S------GGG--SPPPPP--PPPHHHHHHHHHHHHHHHHHHHHHHHHHHHTT---EEEEEEE-TTSS-EEEEEE-SS----HHHHHHHHT-

Radius of gyration: 17.51 Å; chains: 1; bounding box: 38×26×51 Å